Protein AF-A0A401S7A2-F1 (afdb_monomer_lite)

Radius of gyration: 19.21 Å; chains: 1; bounding box: 39×56×44 Å

Organism: Chiloscyllium punctatum (NCBI:txid137246)

Structure (mmCIF, N/CA/C/O backbone):
data_AF-A0A401S7A2-F1
#
_entry.id   AF-A0A401S7A2-F1
#
loop_
_atom_site.group_PDB
_atom_site.id
_atom_site.type_symbol
_atom_site.label_atom_id
_atom_site.label_alt_id
_atom_site.label_comp_id
_atom_site.label_asym_id
_atom_site.label_entity_id
_atom_site.label_seq_id
_atom_site.pdbx_PDB_ins_code
_atom_site.Cartn_x
_atom_site.Cartn_y
_atom_site.Cartn_z
_atom_site.occupancy
_atom_site.B_iso_or_equiv
_atom_site.auth_seq_id
_atom_site.auth_comp_id
_atom_site.auth_asym_id
_atom_site.auth_atom_id
_atom_site.pdbx_PDB_model_num
ATOM 1 N N . MET A 1 1 ? 2.241 35.880 12.918 1.00 36.09 1 MET A N 1
ATOM 2 C CA . MET A 1 1 ? 2.606 34.629 13.616 1.00 36.09 1 MET A CA 1
ATOM 3 C C . MET A 1 1 ? 2.292 33.503 12.650 1.00 36.09 1 MET A C 1
ATOM 5 O O . MET A 1 1 ? 1.125 33.318 12.335 1.00 36.09 1 MET A O 1
ATOM 9 N N . VAL A 1 2 ? 3.306 32.866 12.068 1.00 41.34 2 VAL A N 1
ATOM 10 C CA . VAL A 1 2 ? 3.091 31.721 11.173 1.00 41.34 2 VAL A CA 1
ATOM 11 C C . VAL A 1 2 ? 2.633 30.572 12.071 1.00 41.34 2 VAL A C 1
ATOM 13 O O . VAL A 1 2 ? 3.343 30.228 13.012 1.00 41.34 2 VAL A O 1
ATOM 16 N N . SER A 1 3 ? 1.414 30.071 11.866 1.00 44.97 3 SER A N 1
ATOM 17 C CA . SER A 1 3 ? 0.908 28.889 12.575 1.00 44.97 3 SER A CA 1
ATOM 18 C C . SER A 1 3 ? 1.910 27.741 12.392 1.00 44.97 3 SER A C 1
ATOM 20 O O . SER A 1 3 ? 2.379 27.567 11.263 1.00 44.97 3 SER A O 1
ATOM 22 N N . PRO A 1 4 ? 2.287 26.984 13.438 1.00 54.50 4 PRO A N 1
ATOM 23 C CA . PRO A 1 4 ? 3.157 25.833 13.258 1.00 54.50 4 PRO A CA 1
ATOM 24 C C . PRO A 1 4 ? 2.432 24.852 12.335 1.00 54.50 4 PRO A C 1
ATOM 26 O O . PRO A 1 4 ? 1.365 24.340 12.670 1.00 54.50 4 PRO A O 1
ATOM 29 N N . THR A 1 5 ? 2.980 24.649 11.140 1.00 63.97 5 THR A N 1
ATOM 30 C CA . THR A 1 5 ? 2.473 23.674 10.177 1.00 63.97 5 THR A CA 1
ATOM 31 C C . THR A 1 5 ? 2.349 22.322 10.877 1.00 63.97 5 THR A C 1
ATOM 33 O O . THR A 1 5 ? 3.336 21.795 11.389 1.00 63.97 5 THR A O 1
ATOM 36 N N . LEU A 1 6 ? 1.129 21.784 10.939 1.00 71.69 6 LEU A N 1
ATOM 37 C CA . LEU A 1 6 ? 0.853 20.461 11.489 1.00 71.69 6 LEU A CA 1
ATOM 38 C C . LEU A 1 6 ? 1.625 19.418 10.668 1.00 71.69 6 LEU A C 1
ATOM 40 O O . LEU A 1 6 ? 1.338 19.227 9.489 1.00 71.69 6 LEU A O 1
ATOM 44 N N . ILE A 1 7 ? 2.600 18.757 11.289 1.00 80.88 7 ILE A N 1
ATOM 45 C CA . ILE A 1 7 ? 3.291 17.604 10.706 1.00 80.88 7 ILE A CA 1
ATOM 46 C C . ILE A 1 7 ? 2.446 16.367 11.011 1.00 80.88 7 ILE A C 1
ATOM 48 O O . ILE A 1 7 ? 2.115 16.112 12.171 1.00 80.88 7 ILE A O 1
ATOM 52 N N . LEU A 1 8 ? 2.080 15.607 9.980 1.00 87.75 8 LEU A N 1
ATOM 53 C CA . LEU A 1 8 ? 1.341 14.359 10.150 1.00 87.75 8 LEU A CA 1
ATOM 54 C C . LEU A 1 8 ? 2.286 13.209 10.497 1.00 87.75 8 LEU A C 1
ATOM 56 O O . LEU A 1 8 ? 3.416 13.150 10.010 1.00 87.75 8 LEU A O 1
ATOM 60 N N . PHE A 1 9 ? 1.783 12.271 11.301 1.00 91.31 9 PHE A N 1
ATOM 61 C CA . PHE A 1 9 ? 2.483 11.053 11.701 1.00 91.31 9 PHE A CA 1
ATOM 62 C C . PHE A 1 9 ? 1.714 9.831 11.207 1.00 91.31 9 PHE A C 1
ATOM 64 O O . PHE A 1 9 ? 0.507 9.723 11.421 1.00 91.31 9 PHE A O 1
ATOM 71 N N . THR A 1 10 ? 2.415 8.910 10.545 1.00 92.62 10 THR A N 1
ATOM 72 C CA . THR A 1 10 ? 1.852 7.649 10.040 1.00 92.62 10 THR A CA 1
ATOM 73 C C . THR A 1 10 ? 2.887 6.527 10.141 1.00 92.62 10 THR A C 1
ATOM 75 O O . THR A 1 10 ? 3.961 6.729 10.705 1.00 92.62 10 THR A O 1
ATOM 78 N N . GLY 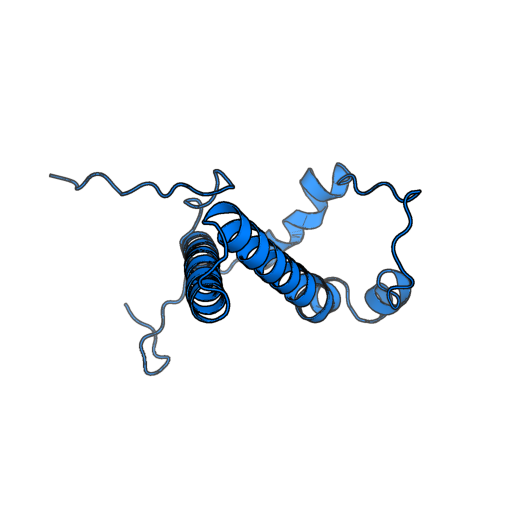A 1 11 ? 2.577 5.346 9.596 1.00 92.56 11 GLY A N 1
ATOM 79 C CA . GLY A 1 11 ? 3.520 4.225 9.538 1.00 92.56 11 GLY A CA 1
ATOM 80 C C . GLY A 1 11 ? 4.759 4.474 8.665 1.00 92.56 11 GLY A C 1
ATOM 81 O O . GLY A 1 11 ? 5.752 3.779 8.846 1.00 92.56 11 GLY A O 1
ATOM 82 N N . ASP A 1 12 ? 4.731 5.461 7.762 1.00 95.88 12 ASP A N 1
ATOM 83 C CA . ASP A 1 12 ? 5.885 5.878 6.959 1.00 95.88 12 ASP A CA 1
ATOM 84 C C . ASP A 1 12 ? 6.203 7.362 7.194 1.00 95.88 12 ASP A C 1
ATOM 86 O O . ASP A 1 12 ? 5.314 8.214 7.303 1.00 95.88 12 ASP A O 1
ATOM 90 N N . VAL A 1 13 ? 7.495 7.681 7.257 1.00 94.75 13 VAL A N 1
ATOM 91 C CA . VAL A 1 13 ? 7.990 9.028 7.581 1.00 94.75 13 VAL A CA 1
ATOM 92 C C . VAL A 1 13 ? 7.767 10.046 6.460 1.00 94.75 13 VAL A C 1
ATOM 94 O O . VAL A 1 13 ? 7.806 11.250 6.709 1.00 94.75 13 VAL A O 1
ATOM 97 N N . ARG A 1 14 ? 7.513 9.591 5.229 1.00 95.06 14 ARG A N 1
ATOM 98 C CA . ARG A 1 14 ? 7.374 10.442 4.039 1.00 95.06 14 ARG A CA 1
ATOM 99 C C . ARG A 1 14 ? 5.957 10.950 3.820 1.00 95.06 14 ARG A C 1
ATOM 101 O O . ARG A 1 14 ? 5.710 11.597 2.813 1.00 95.06 14 ARG A O 1
ATOM 108 N N . VAL A 1 15 ? 5.022 10.712 4.745 1.00 95.12 15 VAL A N 1
ATOM 109 C CA . VAL A 1 15 ? 3.622 11.150 4.591 1.00 95.12 15 VAL A CA 1
ATOM 110 C C . VAL A 1 15 ? 3.493 12.622 4.188 1.00 95.12 15 VAL A C 1
ATOM 112 O O . VAL A 1 15 ? 2.625 12.944 3.392 1.00 95.12 15 VAL A O 1
ATOM 115 N N . ASN A 1 16 ? 4.386 13.496 4.663 1.00 93.88 16 ASN A N 1
ATOM 116 C CA . ASN A 1 16 ? 4.360 14.934 4.379 1.00 93.88 16 ASN A CA 1
ATOM 117 C C . ASN A 1 16 ? 5.135 15.349 3.105 1.00 93.88 16 ASN A C 1
ATOM 119 O O . ASN A 1 16 ? 5.344 16.541 2.902 1.00 93.88 16 ASN A O 1
ATOM 123 N N . GLU A 1 17 ? 5.594 14.411 2.268 1.00 93.50 17 GLU A N 1
ATOM 124 C CA . GLU A 1 17 ? 6.411 14.705 1.075 1.00 93.50 17 GLU A CA 1
ATOM 125 C C . GLU A 1 17 ? 5.625 15.469 0.000 1.00 93.50 17 GLU A C 1
ATOM 127 O O . GLU A 1 17 ? 6.143 16.411 -0.596 1.00 93.50 17 GLU A O 1
ATOM 132 N N . GLN A 1 18 ? 4.361 15.098 -0.231 1.00 92.62 18 GLN A N 1
ATOM 133 C CA . GLN A 1 18 ? 3.476 15.786 -1.173 1.00 92.62 18 GLN A CA 1
ATOM 134 C C . GLN A 1 18 ? 1.992 15.560 -0.827 1.00 92.62 18 GLN A C 1
ATOM 136 O O . GLN A 1 18 ? 1.623 14.559 -0.214 1.00 92.62 18 GLN A O 1
ATOM 141 N N . LEU A 1 19 ? 1.122 16.502 -1.210 1.00 92.81 19 LEU A N 1
ATOM 142 C CA . LEU A 1 19 ? -0.275 16.559 -0.749 1.00 92.81 19 LEU A CA 1
ATOM 143 C C . LEU A 1 19 ? -1.158 15.374 -1.184 1.00 92.81 19 LEU A C 1
ATOM 145 O O . LEU A 1 19 ? -2.001 14.940 -0.404 1.00 92.81 19 LEU A O 1
ATOM 149 N N . ALA A 1 20 ? -0.984 14.831 -2.388 1.00 92.38 20 ALA A N 1
ATOM 150 C CA . ALA A 1 20 ? -1.698 13.635 -2.838 1.00 92.38 20 ALA A CA 1
ATOM 151 C C . ALA A 1 20 ? -1.279 12.378 -2.049 1.00 92.38 20 ALA A C 1
ATOM 153 O O . ALA A 1 20 ? -2.118 11.516 -1.771 1.00 92.38 20 ALA A O 1
ATOM 154 N N . LEU A 1 21 ? -0.015 12.289 -1.614 1.00 94.50 21 LEU A N 1
ATOM 155 C CA . LEU A 1 21 ? 0.446 11.225 -0.717 1.00 94.50 21 LEU A CA 1
ATOM 156 C C . LEU A 1 21 ? -0.244 11.374 0.639 1.00 94.50 21 LEU A C 1
ATOM 158 O O . LEU A 1 21 ? -0.897 10.438 1.097 1.00 94.50 21 LEU A O 1
ATOM 162 N N . THR A 1 22 ? -0.197 12.573 1.224 1.00 95.38 22 THR A N 1
ATOM 163 C CA . THR A 1 22 ? -0.917 12.909 2.460 1.00 95.38 22 THR A CA 1
ATOM 164 C C . THR A 1 22 ? -2.404 12.549 2.385 1.00 95.38 22 THR A C 1
ATOM 166 O O . THR A 1 22 ? -2.953 11.949 3.316 1.00 95.38 22 THR A O 1
ATOM 169 N N . ALA A 1 23 ? -3.069 12.895 1.280 1.00 95.31 23 ALA A N 1
ATOM 170 C CA . ALA A 1 23 ? -4.475 12.582 1.059 1.00 95.31 23 ALA A CA 1
ATOM 171 C C . ALA A 1 23 ? -4.715 11.065 1.042 1.00 95.31 23 ALA A C 1
ATOM 173 O O . ALA A 1 23 ? -5.618 10.587 1.725 1.00 95.31 23 ALA A O 1
ATOM 174 N N . THR A 1 24 ? -3.857 10.302 0.360 1.00 96.06 24 THR A N 1
ATOM 175 C CA . THR A 1 24 ? -3.939 8.833 0.297 1.00 96.06 24 THR A CA 1
ATOM 176 C C . THR A 1 24 ? -3.782 8.192 1.681 1.00 96.06 24 THR A C 1
ATOM 178 O O . THR A 1 24 ? -4.602 7.361 2.074 1.00 96.06 24 THR A O 1
ATOM 181 N N . TYR A 1 25 ? -2.795 8.627 2.474 1.00 97.06 25 TYR A N 1
ATOM 182 C CA . TYR A 1 25 ? -2.643 8.181 3.867 1.00 97.06 25 TYR A CA 1
ATOM 183 C C . TYR A 1 25 ? -3.882 8.498 4.709 1.00 97.06 25 TYR A C 1
ATOM 185 O O . TYR A 1 25 ? -4.341 7.668 5.494 1.00 97.06 25 TYR A O 1
ATOM 193 N N . THR A 1 26 ? -4.448 9.692 4.527 1.00 96.56 26 THR A N 1
ATOM 194 C CA . THR A 1 26 ? -5.642 10.130 5.256 1.00 96.56 26 THR A CA 1
ATOM 195 C C . THR A 1 26 ? -6.869 9.295 4.881 1.00 96.56 26 THR A C 1
ATOM 197 O O . THR A 1 26 ? -7.658 8.958 5.764 1.00 96.56 26 THR A O 1
ATOM 200 N N . ILE A 1 27 ? -7.026 8.923 3.605 1.00 97.81 27 ILE A N 1
ATOM 201 C CA . ILE A 1 27 ? -8.096 8.030 3.137 1.00 97.81 27 ILE A CA 1
ATOM 202 C C . ILE A 1 27 ? -7.993 6.676 3.841 1.00 97.81 27 ILE A C 1
ATOM 204 O O . ILE A 1 27 ? -8.954 6.256 4.482 1.00 97.81 27 ILE A O 1
ATOM 208 N N . PHE A 1 28 ? -6.825 6.028 3.813 1.00 98.00 28 PHE A N 1
ATOM 209 C CA . PHE A 1 28 ? -6.658 4.715 4.442 1.00 98.00 28 PHE A CA 1
ATOM 210 C C . PHE A 1 28 ? -6.803 4.751 5.968 1.00 98.00 28 PHE A C 1
ATOM 212 O O . PHE A 1 28 ? -7.380 3.834 6.550 1.00 98.00 28 PHE A O 1
ATOM 219 N N . LEU A 1 29 ? -6.364 5.828 6.626 1.00 98.06 29 LEU A N 1
ATOM 220 C CA . LEU A 1 29 ? -6.609 6.034 8.056 1.00 98.06 29 LEU A CA 1
ATOM 221 C C . LEU A 1 29 ? -8.111 6.124 8.369 1.00 98.06 29 LEU A C 1
ATOM 223 O O . LEU A 1 29 ? -8.599 5.504 9.317 1.00 98.06 29 LEU A O 1
ATOM 227 N N . ARG A 1 30 ? -8.857 6.912 7.586 1.00 98.50 30 ARG A N 1
ATOM 228 C CA . ARG A 1 30 ? -10.308 7.059 7.763 1.00 98.50 30 ARG A CA 1
ATOM 229 C C . ARG A 1 30 ? -11.035 5.750 7.491 1.00 98.50 30 ARG A C 1
ATOM 231 O O . ARG A 1 30 ? -11.958 5.430 8.238 1.00 98.50 30 ARG A O 1
ATOM 238 N N . GLU A 1 31 ? -10.592 4.994 6.493 1.00 98.69 31 GLU A N 1
ATOM 239 C CA . GLU A 1 31 ? -11.170 3.697 6.157 1.00 98.69 31 GLU A CA 1
ATOM 240 C C . GLU A 1 31 ? -10.912 2.655 7.246 1.00 98.69 31 GLU A C 1
ATOM 242 O O . GLU A 1 31 ? -11.842 1.977 7.668 1.00 98.69 31 GLU A O 1
ATOM 247 N N . HIS A 1 32 ? -9.707 2.607 7.824 1.00 98.75 32 HIS A N 1
ATOM 248 C CA . HIS A 1 32 ? -9.447 1.776 9.003 1.00 98.75 32 HIS A CA 1
ATOM 249 C C . HIS A 1 32 ? -10.452 2.063 10.131 1.00 98.75 32 HIS A C 1
ATOM 251 O O . HIS A 1 32 ? -11.068 1.152 10.684 1.00 98.75 32 HIS A O 1
ATOM 257 N N . ASN A 1 33 ? -10.665 3.345 10.443 1.00 98.75 33 ASN A N 1
ATOM 258 C CA . ASN A 1 33 ? -11.596 3.764 11.489 1.00 98.75 33 ASN A CA 1
ATOM 259 C C . ASN A 1 33 ? -13.066 3.539 11.107 1.00 98.75 33 ASN A C 1
ATOM 261 O O . ASN A 1 33 ? -13.913 3.403 11.990 1.00 98.75 33 ASN A O 1
ATOM 265 N N . HIS A 1 34 ? -13.405 3.551 9.817 1.00 98.81 34 HIS A N 1
ATOM 266 C CA . HIS A 1 34 ? -14.716 3.128 9.334 1.00 98.81 34 HIS A CA 1
ATOM 267 C C . HIS A 1 34 ? -14.907 1.640 9.623 1.00 98.81 34 HIS A C 1
ATOM 269 O O . HIS A 1 34 ? -15.817 1.285 10.372 1.00 98.81 34 HIS A O 1
ATOM 275 N N . LEU A 1 35 ? -14.017 0.793 9.103 1.00 98.81 35 LEU A N 1
ATOM 276 C CA . LEU A 1 35 ? -14.061 -0.658 9.269 1.00 98.81 35 LEU A CA 1
ATOM 277 C C . LEU A 1 35 ? -14.122 -1.048 10.747 1.00 98.81 35 LEU A C 1
ATOM 279 O O . LEU A 1 35 ? -14.989 -1.821 11.139 1.00 98.81 35 LEU A O 1
ATOM 283 N N . ALA A 1 36 ? -13.278 -0.455 11.593 1.00 98.81 36 ALA A N 1
ATOM 284 C CA . ALA A 1 36 ? -13.276 -0.714 13.030 1.00 98.81 36 ALA A CA 1
ATOM 285 C C . ALA A 1 36 ? -14.624 -0.375 13.695 1.00 98.81 36 ALA A C 1
ATOM 287 O O . ALA A 1 36 ? -15.114 -1.139 14.529 1.00 98.81 36 ALA A O 1
ATOM 288 N N . ARG A 1 37 ? -15.260 0.745 13.319 1.00 98.75 37 ARG A N 1
ATOM 289 C CA . ARG A 1 37 ? -16.579 1.128 13.851 1.00 98.75 37 ARG A CA 1
ATOM 290 C C . ARG A 1 37 ? -17.665 0.147 13.425 1.00 98.75 37 ARG A C 1
ATOM 292 O O . ARG A 1 37 ? -18.457 -0.260 14.272 1.00 98.75 37 ARG A O 1
ATOM 299 N N . GLU A 1 38 ? -17.696 -0.249 12.157 1.00 98.81 38 GLU A N 1
ATOM 300 C CA . GLU A 1 38 ? -18.695 -1.202 11.663 1.00 98.81 38 GLU A CA 1
ATOM 301 C C . GLU A 1 38 ? -18.482 -2.603 12.251 1.00 98.81 38 GLU A C 1
ATOM 303 O O . GLU A 1 38 ? -19.423 -3.211 12.759 1.00 98.81 38 GLU A O 1
ATOM 308 N N . LEU A 1 39 ? -17.235 -3.075 12.321 1.00 98.75 39 LEU A N 1
ATOM 309 C CA . LEU A 1 39 ? -16.891 -4.346 12.960 1.00 98.75 39 LEU A CA 1
ATOM 310 C C . LEU A 1 39 ? -17.275 -4.373 14.440 1.00 98.75 39 LEU A C 1
ATOM 312 O O . LEU A 1 39 ? -17.797 -5.383 14.909 1.00 98.75 39 LEU A O 1
ATOM 316 N N . LYS A 1 40 ? -17.071 -3.273 15.175 1.00 98.50 40 LYS A N 1
ATOM 317 C CA . LYS A 1 40 ? -17.449 -3.175 16.590 1.00 98.50 40 LYS A CA 1
ATOM 318 C C . LYS A 1 40 ? -18.963 -3.160 16.798 1.00 98.50 40 LYS A C 1
ATOM 320 O O . LYS A 1 40 ? -19.435 -3.718 17.786 1.00 98.50 40 LYS A O 1
ATOM 325 N N . LYS A 1 41 ? -19.729 -2.552 15.884 1.00 98.56 41 LYS A N 1
ATOM 326 C CA . LYS A 1 41 ? -21.201 -2.620 15.904 1.00 98.56 41 LYS A CA 1
ATOM 327 C C . LYS A 1 41 ? -21.692 -4.049 15.675 1.00 98.56 41 LYS A C 1
ATOM 329 O O . LYS A 1 41 ? -22.574 -4.500 16.396 1.00 98.56 41 LYS A O 1
ATOM 334 N N . LEU A 1 42 ? -21.107 -4.753 14.702 1.00 98.62 42 LEU A N 1
ATOM 335 C CA . LEU A 1 42 ? -21.441 -6.148 14.393 1.00 98.62 42 LEU A CA 1
ATOM 336 C C . LEU A 1 42 ? -20.999 -7.111 15.502 1.00 98.62 42 LEU A C 1
ATOM 338 O O . LEU A 1 42 ? -21.694 -8.079 15.797 1.00 98.62 42 LEU A O 1
ATOM 342 N N . ASN A 1 43 ? -19.874 -6.816 16.156 1.00 98.50 43 ASN A N 1
ATOM 343 C CA . ASN A 1 43 ? -19.281 -7.642 17.201 1.00 98.50 43 ASN A CA 1
ATOM 344 C C . ASN A 1 43 ? -19.053 -6.837 18.495 1.00 98.50 43 ASN A C 1
ATOM 346 O O . ASN A 1 43 ? -17.907 -6.550 18.859 1.00 98.50 43 ASN A O 1
ATOM 350 N N . PRO A 1 44 ? -20.114 -6.504 19.262 1.00 98.44 44 PRO A N 1
ATOM 351 C CA . PRO A 1 44 ? -19.972 -5.697 20.477 1.00 98.44 44 PRO A CA 1
ATOM 352 C C . PRO A 1 44 ? -19.049 -6.323 21.531 1.00 98.44 44 PRO A C 1
ATOM 354 O O . PRO A 1 44 ? -18.443 -5.602 22.323 1.00 98.44 44 PRO A O 1
ATOM 357 N N . HIS A 1 45 ? -18.902 -7.649 21.511 1.00 98.50 45 HIS A N 1
ATOM 358 C CA . HIS A 1 45 ? -18.073 -8.425 22.432 1.00 98.50 45 HIS A CA 1
ATOM 359 C C . HIS A 1 45 ? -16.566 -8.376 22.119 1.00 98.50 45 HIS A C 1
ATOM 361 O O . HIS A 1 45 ? -15.765 -8.749 22.972 1.00 98.50 45 HIS A O 1
ATOM 367 N N . TRP A 1 46 ? -16.149 -7.918 20.932 1.00 98.69 46 TRP A N 1
ATOM 368 C CA . TRP A 1 46 ? -14.727 -7.836 20.588 1.00 98.69 46 TRP A CA 1
ATOM 369 C C . TRP A 1 46 ? -13.979 -6.822 21.449 1.00 98.69 46 TRP A C 1
ATOM 371 O O . TRP A 1 46 ? -14.487 -5.740 21.754 1.00 98.69 46 TRP A O 1
ATOM 381 N N . SER A 1 47 ? -12.735 -7.140 21.800 1.00 98.62 47 SER A N 1
ATOM 382 C CA . SER A 1 47 ? -11.833 -6.169 22.420 1.00 98.62 47 SER A CA 1
ATOM 383 C C . SER A 1 47 ? -11.425 -5.079 21.415 1.00 98.62 47 SER A C 1
ATOM 385 O O . SER A 1 47 ? -11.639 -5.209 20.203 1.00 98.62 47 SER A O 1
ATOM 387 N N . GLY A 1 48 ? -10.817 -3.997 21.913 1.00 98.44 48 GLY A N 1
ATOM 388 C CA . GLY A 1 48 ? -10.216 -2.979 21.046 1.00 98.44 48 GLY A CA 1
ATOM 389 C C . GLY A 1 48 ? -9.128 -3.562 20.138 1.00 98.44 48 GLY A C 1
ATOM 390 O O . GLY A 1 48 ? -9.108 -3.254 18.952 1.00 98.44 48 GLY A O 1
ATOM 391 N N . GLU A 1 49 ? -8.304 -4.471 20.667 1.00 98.69 49 GLU A N 1
ATOM 392 C CA . GLU A 1 49 ? -7.232 -5.137 19.915 1.00 98.69 49 GLU A CA 1
ATOM 393 C C . GLU A 1 49 ? -7.782 -5.996 18.774 1.00 98.69 49 GLU A C 1
ATOM 395 O O . GLU A 1 49 ? -7.367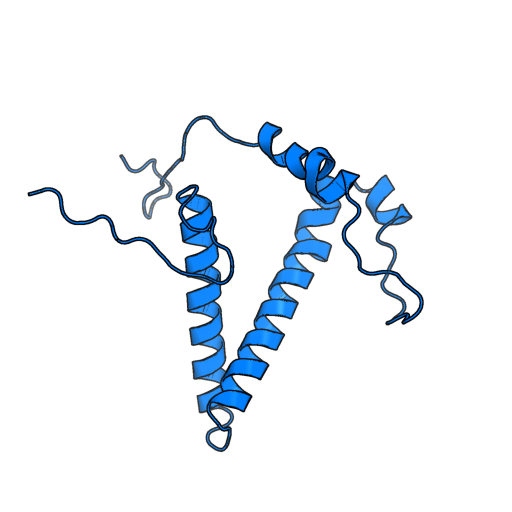 -5.847 17.628 1.00 98.69 49 GLU A O 1
ATOM 400 N N . THR A 1 50 ? -8.775 -6.846 19.055 1.00 98.81 50 THR A N 1
ATOM 401 C CA . THR A 1 50 ? -9.414 -7.673 18.020 1.00 98.81 50 THR A CA 1
ATOM 402 C C . THR A 1 50 ? -10.029 -6.798 16.929 1.00 98.81 50 THR A C 1
ATOM 404 O O . THR A 1 50 ? -9.820 -7.044 15.746 1.00 98.81 50 THR A O 1
ATOM 407 N N . THR A 1 51 ? -10.731 -5.729 17.319 1.00 98.81 51 THR A N 1
ATOM 408 C CA . THR A 1 51 ? -11.340 -4.789 16.365 1.00 98.81 51 THR A CA 1
ATOM 409 C C . THR A 1 51 ? -10.281 -4.120 15.481 1.00 98.81 51 THR A C 1
ATOM 411 O O . THR A 1 51 ? -10.463 -4.028 14.268 1.00 98.81 51 THR A O 1
ATOM 414 N N . TYR A 1 52 ? -9.168 -3.679 16.075 1.00 98.81 52 TYR A N 1
ATOM 415 C CA . TYR A 1 52 ? -8.057 -3.059 15.357 1.00 98.81 52 TYR A CA 1
ATOM 416 C C . TYR A 1 52 ? -7.415 -4.029 14.356 1.00 98.81 52 TYR A C 1
ATOM 418 O O . TYR A 1 52 ? -7.264 -3.684 13.183 1.00 98.81 52 TYR A O 1
ATOM 426 N N . GLN A 1 53 ? -7.064 -5.246 14.783 1.00 98.88 53 GLN A N 1
ATOM 427 C CA . GLN A 1 53 ? -6.382 -6.204 13.907 1.00 98.88 53 GLN A CA 1
ATOM 428 C C . GLN A 1 53 ? -7.277 -6.673 12.757 1.00 98.88 53 GLN A C 1
ATOM 430 O O . GLN A 1 53 ? -6.793 -6.779 11.633 1.00 98.88 53 GLN A O 1
ATOM 435 N N . GLU A 1 54 ? -8.577 -6.882 12.986 1.00 98.81 54 GLU A N 1
ATOM 436 C CA . GLU A 1 54 ? -9.507 -7.255 11.911 1.00 98.81 54 GLU A CA 1
ATOM 437 C C . GLU A 1 54 ? -9.699 -6.113 10.902 1.00 98.81 54 GLU A C 1
ATOM 439 O O . GLU A 1 54 ? -9.606 -6.332 9.692 1.00 98.81 54 GLU A O 1
ATOM 444 N N . ALA A 1 55 ? -9.850 -4.866 11.365 1.00 98.88 55 ALA A N 1
ATOM 445 C CA . ALA A 1 55 ? -9.894 -3.706 10.472 1.00 98.88 55 ALA A CA 1
ATOM 446 C C . ALA A 1 55 ? -8.584 -3.541 9.677 1.00 98.88 55 ALA A C 1
ATOM 448 O O . ALA A 1 55 ? -8.605 -3.268 8.477 1.00 98.88 55 ALA A O 1
ATOM 449 N N . ARG A 1 56 ? -7.429 -3.744 10.325 1.00 98.75 56 ARG A N 1
ATOM 450 C CA . ARG A 1 56 ? -6.106 -3.713 9.685 1.00 98.75 56 ARG A CA 1
ATOM 451 C C . ARG A 1 56 ? -5.950 -4.821 8.641 1.00 98.75 56 ARG A C 1
ATOM 453 O O . ARG A 1 56 ? -5.407 -4.558 7.572 1.00 98.75 56 ARG A O 1
ATOM 460 N N . LYS A 1 57 ? -6.429 -6.033 8.928 1.00 98.81 57 LYS A N 1
ATOM 461 C CA . LYS A 1 57 ? -6.392 -7.185 8.018 1.00 98.81 57 LYS A CA 1
ATOM 462 C C . LYS A 1 57 ? -7.200 -6.922 6.749 1.00 98.81 57 LYS A C 1
ATOM 464 O O . LYS A 1 57 ? -6.687 -7.135 5.654 1.00 98.81 57 LYS A O 1
ATOM 469 N N . ILE A 1 58 ? -8.423 -6.407 6.889 1.00 98.81 58 ILE A N 1
ATOM 470 C CA . ILE A 1 58 ? -9.278 -6.050 5.746 1.00 98.81 58 ILE A CA 1
ATOM 471 C C . ILE A 1 58 ? -8.633 -4.935 4.917 1.00 98.81 58 ILE A C 1
ATOM 473 O O . ILE A 1 58 ? -8.547 -5.050 3.697 1.00 98.81 58 ILE A O 1
ATOM 477 N N . LEU A 1 59 ? -8.117 -3.888 5.565 1.00 98.56 59 LEU A N 1
ATOM 478 C CA . LEU A 1 59 ? -7.459 -2.789 4.859 1.00 98.56 59 LEU A CA 1
ATOM 479 C C . LEU A 1 59 ? -6.201 -3.251 4.104 1.00 98.56 59 LEU A C 1
ATOM 481 O O . LEU A 1 59 ? -5.975 -2.830 2.971 1.00 98.56 59 LEU A O 1
ATOM 485 N N . GLY A 1 60 ? -5.414 -4.156 4.695 1.00 98.69 60 GLY A N 1
ATOM 486 C CA . GLY A 1 60 ? -4.287 -4.798 4.017 1.00 98.69 60 GLY A CA 1
ATOM 487 C C . GLY A 1 60 ? -4.728 -5.597 2.786 1.00 98.69 60 GLY A C 1
ATOM 488 O O . GLY A 1 60 ? -4.092 -5.506 1.738 1.00 98.69 60 GLY A O 1
ATOM 489 N N . ALA A 1 61 ? -5.857 -6.308 2.870 1.00 98.75 61 ALA A N 1
ATOM 490 C CA . ALA A 1 61 ? -6.439 -7.000 1.722 1.00 98.75 61 ALA A CA 1
ATOM 491 C C . ALA A 1 61 ? -6.908 -6.021 0.630 1.00 98.75 61 ALA A C 1
ATOM 493 O O . ALA A 1 61 ? -6.670 -6.274 -0.546 1.00 98.75 61 ALA A O 1
ATOM 494 N N . PHE A 1 62 ? -7.506 -4.876 0.984 1.00 98.56 62 PHE A N 1
ATOM 495 C CA . PHE A 1 62 ? -7.852 -3.837 0.004 1.00 98.56 62 PHE A CA 1
ATOM 496 C C . PHE A 1 62 ? -6.621 -3.329 -0.741 1.00 98.56 62 PHE A C 1
ATOM 498 O O . PHE A 1 62 ? -6.649 -3.241 -1.966 1.00 98.56 62 PHE A O 1
ATOM 505 N N . GLN A 1 63 ? -5.532 -3.049 -0.021 1.00 98.38 63 GLN A N 1
ATOM 506 C CA . GLN A 1 63 ? -4.276 -2.629 -0.640 1.00 98.38 63 GLN A CA 1
ATOM 507 C C . GLN A 1 63 ? -3.747 -3.698 -1.602 1.00 98.38 63 GLN A C 1
ATOM 509 O O . GLN A 1 63 ? -3.436 -3.374 -2.743 1.00 98.38 63 GLN A O 1
ATOM 514 N N . GLN A 1 64 ? -3.727 -4.972 -1.198 1.00 98.31 64 GLN A N 1
ATOM 515 C CA . GLN A 1 64 ? -3.310 -6.073 -2.074 1.00 98.31 64 GLN A CA 1
ATOM 516 C C . GLN A 1 64 ? -4.197 -6.203 -3.319 1.00 98.31 64 GLN A C 1
ATOM 518 O O . GLN A 1 64 ? -3.669 -6.327 -4.422 1.00 98.31 64 GLN A O 1
ATOM 523 N N . ILE A 1 65 ? -5.524 -6.134 -3.171 1.00 98.19 65 ILE A N 1
ATOM 524 C CA . ILE A 1 65 ? -6.458 -6.226 -4.302 1.00 98.19 65 ILE A CA 1
ATOM 525 C C . ILE A 1 65 ? -6.222 -5.074 -5.276 1.00 98.19 65 ILE A C 1
ATOM 527 O O . ILE A 1 65 ? -6.008 -5.330 -6.455 1.00 98.19 65 ILE A O 1
ATOM 531 N N . ILE A 1 66 ? -6.200 -3.827 -4.800 1.00 98.44 66 ILE A N 1
ATOM 532 C CA . ILE A 1 66 ? -5.954 -2.657 -5.656 1.00 98.44 66 ILE A CA 1
ATOM 533 C C . ILE A 1 66 ? -4.598 -2.800 -6.363 1.00 98.44 66 ILE A C 1
ATOM 535 O O . ILE A 1 66 ? -4.494 -2.568 -7.566 1.00 98.44 66 ILE A O 1
ATOM 539 N N . THR A 1 67 ? -3.557 -3.236 -5.647 1.00 97.81 67 THR A N 1
ATOM 540 C CA . THR A 1 67 ? -2.221 -3.411 -6.223 1.00 97.81 67 THR A CA 1
ATOM 541 C C . THR A 1 67 ? -2.185 -4.482 -7.309 1.00 97.81 67 THR A C 1
ATOM 543 O O . THR A 1 67 ? -1.706 -4.195 -8.400 1.00 97.81 67 THR A O 1
ATOM 546 N N . TYR A 1 68 ? -2.664 -5.698 -7.049 1.00 97.19 68 TYR A N 1
ATOM 547 C CA . TYR A 1 68 ? -2.496 -6.820 -7.981 1.00 97.19 68 TYR A CA 1
ATOM 548 C C . TYR A 1 68 ? -3.574 -6.889 -9.064 1.00 97.19 68 TYR A C 1
ATOM 550 O O . TYR A 1 68 ? -3.285 -7.343 -10.167 1.00 97.19 68 TYR A O 1
ATOM 558 N N . ARG A 1 69 ? -4.799 -6.441 -8.770 1.00 96.25 69 ARG A N 1
ATOM 559 C CA . ARG A 1 69 ? -5.910 -6.451 -9.728 1.00 96.25 69 ARG A CA 1
ATOM 560 C C . ARG A 1 69 ? -5.901 -5.215 -10.622 1.00 96.25 69 ARG A C 1
ATOM 562 O O . ARG A 1 69 ? -6.066 -5.357 -11.827 1.00 96.25 69 ARG A O 1
ATOM 569 N N . ASP A 1 70 ? -5.724 -4.027 -10.039 1.00 97.38 70 ASP A N 1
ATOM 570 C CA . ASP A 1 70 ? -5.996 -2.766 -10.744 1.00 97.38 70 ASP A CA 1
ATOM 571 C C . ASP A 1 70 ? -4.721 -2.035 -11.175 1.00 97.38 70 ASP A C 1
ATOM 573 O O . ASP A 1 70 ? -4.681 -1.450 -12.251 1.00 97.38 70 ASP A O 1
ATOM 577 N N . PHE A 1 71 ? -3.670 -2.047 -10.350 1.00 97.00 71 PHE A N 1
ATOM 578 C CA . PHE A 1 71 ? -2.473 -1.238 -10.594 1.00 97.00 71 PHE A CA 1
ATOM 579 C C . PHE A 1 71 ? -1.376 -1.983 -11.362 1.00 97.00 71 PHE A C 1
ATOM 581 O O . PHE A 1 71 ? -0.925 -1.517 -12.405 1.00 97.00 71 PHE A O 1
ATOM 588 N N . ALA A 1 72 ? -0.924 -3.132 -10.855 1.00 96.88 72 ALA A N 1
ATOM 589 C CA . ALA A 1 72 ? 0.235 -3.836 -11.395 1.00 96.88 72 ALA A CA 1
ATOM 590 C C . ALA A 1 72 ? 0.066 -4.223 -12.875 1.00 96.88 72 ALA A C 1
ATOM 592 O O . ALA A 1 72 ? 1.011 -3.976 -13.627 1.00 96.88 72 ALA A O 1
ATOM 593 N N . PRO A 1 73 ? -1.101 -4.723 -13.340 1.00 96.69 73 PRO A N 1
ATOM 594 C CA . PRO A 1 73 ? -1.289 -5.036 -14.755 1.00 96.69 73 PRO A CA 1
ATOM 595 C C . PRO A 1 73 ? -1.130 -3.825 -15.681 1.00 96.69 73 PRO A C 1
ATOM 597 O O . PRO A 1 73 ? -0.499 -3.931 -16.728 1.00 96.69 73 PRO A O 1
ATOM 600 N N . LEU A 1 74 ? -1.603 -2.646 -15.257 1.00 96.44 74 LEU A N 1
ATOM 601 C CA . LEU A 1 74 ? -1.451 -1.402 -16.021 1.00 96.44 74 LEU A CA 1
ATOM 602 C C . LEU A 1 74 ? 0.006 -0.921 -16.090 1.00 96.44 74 LEU A C 1
ATOM 604 O O . LEU A 1 74 ? 0.378 -0.227 -17.032 1.00 96.44 74 LEU A O 1
ATOM 608 N N . VAL A 1 75 ? 0.827 -1.272 -15.097 1.00 95.75 75 VAL A N 1
ATOM 609 C CA . VAL A 1 75 ? 2.240 -0.873 -15.026 1.00 95.75 75 VAL A CA 1
ATOM 610 C C . VAL A 1 75 ? 3.134 -1.769 -15.876 1.00 95.75 75 VAL A C 1
ATOM 612 O O . VAL A 1 75 ? 4.012 -1.260 -16.571 1.00 95.75 75 VAL A O 1
ATOM 615 N N . ILE A 1 76 ? 2.955 -3.091 -15.794 1.00 95.00 76 ILE A N 1
ATOM 616 C CA . ILE A 1 76 ? 3.852 -4.050 -16.461 1.00 95.00 76 ILE A CA 1
ATOM 617 C C . ILE A 1 76 ? 3.337 -4.504 -17.835 1.00 95.00 76 ILE A C 1
ATOM 619 O O . ILE A 1 76 ? 4.126 -5.010 -18.631 1.00 95.00 76 ILE A O 1
ATOM 623 N N . GLY A 1 77 ? 2.053 -4.282 -18.130 1.00 95.94 77 GLY A N 1
ATOM 624 C CA . GLY A 1 77 ? 1.403 -4.652 -19.386 1.00 95.94 77 GLY A CA 1
ATOM 625 C C . GLY A 1 77 ? 1.022 -6.132 -19.471 1.00 95.94 77 GLY A C 1
ATOM 626 O O . GLY A 1 77 ? 1.594 -6.984 -18.789 1.00 95.94 77 GLY A O 1
ATOM 627 N N . ASP A 1 78 ? 0.072 -6.441 -20.357 1.00 95.00 78 ASP A N 1
ATOM 628 C CA . ASP A 1 78 ? -0.601 -7.746 -20.431 1.00 95.00 78 ASP A CA 1
ATOM 629 C C . ASP A 1 78 ? 0.358 -8.936 -20.585 1.00 95.00 78 ASP A C 1
ATOM 631 O O . ASP A 1 78 ? 0.202 -9.951 -19.906 1.00 95.00 78 ASP A O 1
ATOM 635 N N . GLU A 1 79 ? 1.379 -8.821 -21.445 1.00 95.94 79 GLU A N 1
ATOM 636 C CA . GLU A 1 79 ? 2.354 -9.899 -21.667 1.00 95.94 79 GLU A CA 1
ATOM 637 C C . GLU A 1 79 ? 3.127 -10.231 -20.382 1.00 95.94 79 GLU A C 1
ATOM 639 O O . GLU A 1 79 ? 3.254 -11.397 -20.000 1.00 95.94 79 GLU A O 1
ATOM 644 N N . ALA A 1 80 ? 3.612 -9.205 -19.679 1.00 96.00 80 ALA A N 1
ATOM 645 C CA . ALA A 1 80 ? 4.337 -9.387 -18.429 1.00 96.00 80 ALA A CA 1
ATOM 646 C C . A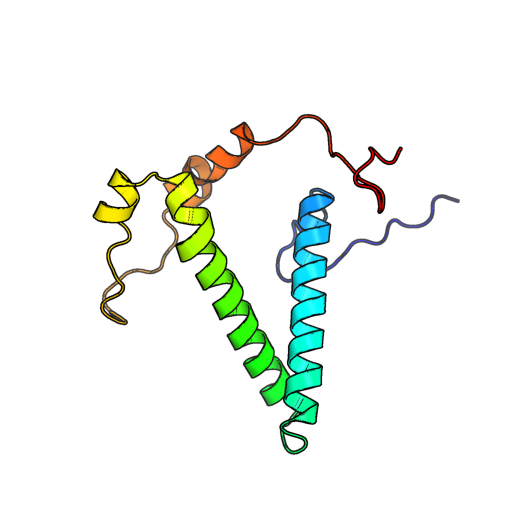LA A 1 80 ? 3.402 -9.837 -17.299 1.00 96.00 80 ALA A C 1
ATOM 648 O O . ALA A 1 80 ? 3.806 -10.655 -16.478 1.00 96.00 80 ALA A O 1
ATOM 649 N N . THR A 1 81 ? 2.153 -9.366 -17.265 1.00 96.06 81 THR A N 1
ATOM 650 C CA . THR A 1 81 ? 1.142 -9.840 -16.312 1.00 96.06 81 THR A CA 1
ATOM 651 C C . THR A 1 81 ? 0.875 -11.326 -16.484 1.00 96.06 81 THR A C 1
ATOM 653 O O . THR A 1 81 ? 0.991 -12.066 -15.514 1.00 96.06 81 THR A O 1
ATOM 656 N N . MET A 1 82 ? 0.611 -11.796 -17.706 1.00 93.38 82 MET A N 1
ATOM 657 C CA . MET A 1 82 ? 0.394 -13.225 -17.961 1.00 93.38 82 MET A CA 1
ATOM 658 C C . MET A 1 82 ? 1.611 -14.078 -17.585 1.00 93.38 82 MET A C 1
ATOM 660 O O . MET A 1 82 ? 1.453 -15.215 -17.147 1.00 93.38 82 MET A O 1
ATOM 664 N N . LYS A 1 83 ? 2.823 -13.534 -17.749 1.00 95.56 83 LYS A N 1
ATOM 665 C CA . LYS A 1 83 ? 4.072 -14.250 -17.476 1.00 95.56 83 LYS A CA 1
ATOM 666 C C . LYS A 1 83 ? 4.473 -14.271 -15.998 1.00 95.56 83 LYS A C 1
ATOM 668 O O . LYS A 1 83 ? 4.982 -15.288 -15.539 1.00 95.56 83 LYS A O 1
ATOM 673 N N . TYR A 1 84 ? 4.321 -13.157 -15.284 1.00 94.25 84 TYR A N 1
ATOM 674 C CA . TYR A 1 84 ? 4.869 -12.974 -13.931 1.00 94.25 84 TYR A CA 1
ATOM 675 C C . TYR A 1 84 ? 3.802 -12.880 -12.833 1.00 94.25 84 TYR A C 1
ATOM 677 O O . TYR A 1 84 ? 4.133 -13.058 -11.666 1.00 94.25 84 TYR A O 1
ATOM 685 N N . LEU A 1 85 ? 2.544 -12.604 -13.184 1.00 93.56 85 LEU A N 1
ATOM 686 C CA . LEU A 1 85 ? 1.399 -12.527 -12.270 1.00 93.56 85 LEU A CA 1
ATOM 687 C C . LEU A 1 85 ? 0.325 -13.544 -12.687 1.00 93.56 85 LEU A C 1
ATOM 689 O O . LEU A 1 85 ? -0.845 -13.201 -12.869 1.00 93.56 85 LEU A O 1
ATOM 693 N N . SER A 1 86 ? 0.735 -14.802 -12.870 1.00 88.00 86 SER A N 1
ATOM 694 C CA . SER A 1 86 ? -0.185 -15.912 -13.128 1.00 88.00 86 SER A CA 1
ATOM 695 C C . SER A 1 86 ? -1.212 -16.061 -11.991 1.00 88.00 86 SER A C 1
ATOM 697 O O . SER A 1 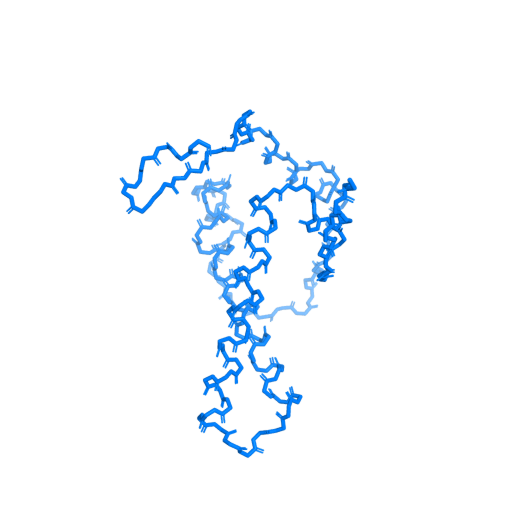86 ? -0.976 -15.567 -10.883 1.00 88.00 86 SER A O 1
ATOM 699 N N . PRO A 1 87 ? -2.354 -16.741 -12.229 1.00 92.38 87 PRO A N 1
ATOM 700 C CA . PRO A 1 87 ? -3.336 -16.996 -11.182 1.00 92.38 87 PRO A CA 1
ATOM 701 C C . PRO A 1 87 ? -2.681 -17.553 -9.916 1.00 92.38 87 PRO A C 1
ATOM 703 O O . PRO A 1 87 ? -1.831 -18.436 -9.988 1.00 92.38 87 PRO A O 1
ATOM 706 N N . TYR A 1 88 ? -3.062 -17.008 -8.762 1.00 95.25 88 TYR A N 1
ATOM 707 C CA . TYR A 1 88 ? -2.476 -17.389 -7.483 1.00 95.25 88 TYR A CA 1
ATOM 708 C C . TYR A 1 88 ? -2.806 -18.848 -7.141 1.00 95.25 88 TYR A C 1
ATOM 710 O O . TYR A 1 88 ? -3.978 -19.204 -7.021 1.00 95.25 88 TYR A O 1
ATOM 718 N N . GLU A 1 89 ? -1.776 -19.674 -6.960 1.00 95.50 89 GLU A N 1
ATOM 719 C CA . GLU A 1 89 ? -1.926 -21.116 -6.705 1.00 95.50 89 GLU A CA 1
ATOM 720 C C . GLU A 1 89 ? -1.922 -21.475 -5.211 1.00 95.50 89 GLU A C 1
ATOM 722 O O . GLU A 1 89 ? -2.231 -22.606 -4.838 1.00 95.50 89 GLU A O 1
ATOM 727 N N . GLY A 1 90 ? -1.617 -20.511 -4.341 1.00 96.50 90 GLY A N 1
ATOM 728 C CA . GLY A 1 90 ? -1.534 -20.715 -2.900 1.00 96.50 90 GLY A CA 1
ATOM 729 C C . GLY A 1 90 ? -0.254 -20.152 -2.298 1.00 96.50 90 GLY A C 1
ATOM 730 O O . GLY A 1 90 ? 0.601 -19.592 -2.983 1.00 96.50 90 GLY A O 1
ATOM 731 N N . TYR A 1 91 ? -0.159 -20.247 -0.975 1.00 97.50 91 TYR A N 1
ATOM 732 C CA . TYR A 1 91 ? 1.026 -19.814 -0.247 1.00 97.50 91 TYR A CA 1
ATOM 733 C C . TYR A 1 91 ? 2.134 -20.854 -0.400 1.00 97.50 91 TYR A C 1
ATOM 735 O O . TYR A 1 91 ? 1.895 -22.040 -0.183 1.00 97.50 91 TYR A O 1
ATOM 743 N N . ASP A 1 92 ? 3.334 -20.384 -0.722 1.00 97.00 92 ASP A N 1
ATOM 744 C CA . ASP A 1 92 ? 4.550 -21.186 -0.786 1.00 97.00 92 ASP A CA 1
ATOM 745 C C . ASP A 1 92 ? 5.590 -20.569 0.154 1.00 97.00 92 ASP A C 1
ATOM 747 O O . ASP A 1 92 ? 6.033 -19.433 -0.035 1.00 97.00 92 ASP A O 1
ATOM 751 N N . GLU A 1 93 ? 5.949 -21.314 1.197 1.00 97.56 93 GLU A N 1
ATOM 752 C CA . GLU A 1 93 ? 6.907 -20.879 2.216 1.00 97.56 93 GLU A CA 1
ATOM 753 C C . GLU A 1 93 ? 8.359 -20.826 1.720 1.00 97.56 93 GLU A C 1
ATOM 755 O O . GLU A 1 93 ? 9.207 -20.234 2.386 1.00 97.56 93 GLU A O 1
ATOM 760 N N . SER A 1 94 ? 8.654 -21.424 0.561 1.00 98.12 94 SER A N 1
ATOM 761 C CA . SER A 1 94 ? 9.993 -21.423 -0.036 1.00 98.12 94 SER A CA 1
ATOM 762 C C . SER A 1 94 ? 10.325 -20.145 -0.813 1.00 98.12 94 SER A C 1
ATOM 764 O O . SER A 1 94 ? 11.490 -19.906 -1.138 1.00 98.12 94 SER A O 1
ATOM 766 N N . ILE A 1 95 ? 9.322 -19.307 -1.093 1.00 96.94 95 ILE A N 1
ATOM 767 C CA . ILE A 1 95 ? 9.500 -18.034 -1.792 1.00 96.94 95 ILE A CA 1
ATOM 768 C C . ILE A 1 95 ? 10.136 -17.010 -0.846 1.00 96.94 95 ILE A C 1
ATOM 770 O O . ILE A 1 95 ? 9.631 -16.767 0.247 1.00 96.94 95 ILE A O 1
ATOM 774 N N . ASP A 1 96 ? 11.203 -16.347 -1.299 1.00 97.44 96 ASP A N 1
ATOM 775 C CA . ASP A 1 96 ? 11.778 -15.183 -0.616 1.00 97.44 96 ASP A CA 1
ATOM 776 C C . ASP A 1 96 ? 10.903 -13.932 -0.859 1.00 97.44 96 ASP A C 1
ATOM 778 O O . ASP A 1 96 ? 10.818 -13.460 -1.997 1.00 97.44 96 ASP A O 1
ATOM 782 N N . PRO A 1 97 ? 10.253 -13.361 0.176 1.00 96.56 97 PRO A N 1
ATOM 783 C CA . PRO A 1 97 ? 9.432 -12.160 0.039 1.00 96.56 97 PRO A CA 1
ATOM 784 C C . PRO A 1 97 ? 10.250 -10.858 0.139 1.00 96.56 97 PRO A C 1
ATOM 786 O O . PRO A 1 97 ? 9.675 -9.767 0.194 1.00 96.56 97 PRO A O 1
ATOM 789 N N . GLY A 1 98 ? 11.579 -10.943 0.236 1.00 97.81 98 GLY A N 1
ATOM 790 C CA . GLY A 1 98 ? 12.475 -9.803 0.350 1.00 97.81 98 GLY A CA 1
ATOM 791 C C . GLY A 1 98 ? 12.403 -8.863 -0.856 1.00 97.81 98 GLY A C 1
ATOM 792 O O . GLY A 1 98 ? 12.329 -9.275 -2.013 1.00 97.81 98 GLY A O 1
ATOM 793 N N . ILE A 1 99 ? 12.473 -7.555 -0.598 1.00 97.00 99 ILE A N 1
ATOM 794 C CA . ILE A 1 99 ? 12.518 -6.560 -1.675 1.00 97.00 99 ILE A CA 1
ATOM 795 C C . ILE A 1 99 ? 13.938 -6.515 -2.248 1.00 97.00 99 ILE A C 1
ATOM 797 O O . ILE A 1 99 ? 14.878 -6.084 -1.576 1.00 97.00 99 ILE A O 1
ATOM 801 N N . ALA A 1 100 ? 14.090 -6.895 -3.518 1.00 97.69 100 ALA A N 1
ATOM 802 C CA . ALA A 1 100 ? 15.364 -6.803 -4.222 1.00 97.69 100 ALA A CA 1
ATOM 803 C C . ALA A 1 100 ? 15.892 -5.353 -4.257 1.00 97.69 100 ALA A C 1
ATOM 805 O O . ALA A 1 100 ? 15.149 -4.411 -4.542 1.00 97.69 100 ALA A O 1
ATOM 806 N N . ASN A 1 101 ? 17.201 -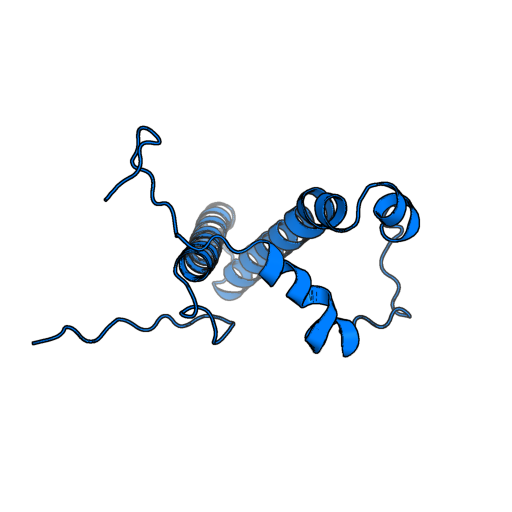5.170 -4.040 1.00 97.81 101 ASN A N 1
ATOM 807 C CA . ASN A 1 101 ? 17.841 -3.846 -3.989 1.00 97.81 101 ASN A CA 1
ATOM 808 C C . ASN A 1 101 ? 17.573 -3.014 -5.258 1.00 97.81 101 ASN A C 1
ATOM 810 O O . ASN A 1 101 ? 17.230 -1.836 -5.178 1.00 97.81 101 ASN A O 1
ATOM 814 N N . VAL A 1 102 ? 17.649 -3.644 -6.434 1.00 97.56 102 VAL A N 1
ATOM 815 C CA . VAL A 1 102 ? 17.377 -2.972 -7.715 1.00 97.56 102 VAL A CA 1
ATOM 816 C C . VAL A 1 102 ? 15.951 -2.416 -7.793 1.00 97.56 102 VAL A C 1
ATOM 818 O O . VAL A 1 102 ? 15.739 -1.351 -8.371 1.00 97.56 102 VAL A O 1
ATOM 821 N N . VAL A 1 103 ? 14.977 -3.088 -7.169 1.00 95.00 103 VAL A N 1
ATOM 822 C CA . VAL A 1 103 ? 13.580 -2.639 -7.133 1.00 95.00 103 VAL A CA 1
ATOM 823 C C . VAL A 1 103 ? 13.419 -1.473 -6.163 1.00 95.00 103 VAL A C 1
ATOM 825 O O . VAL A 1 103 ? 12.848 -0.453 -6.546 1.00 95.00 103 VAL A O 1
ATOM 828 N N . SER A 1 104 ? 13.961 -1.584 -4.944 1.00 92.56 104 SER A N 1
ATOM 829 C CA . SER A 1 104 ? 13.811 -0.551 -3.909 1.00 92.56 104 SER A CA 1
ATOM 830 C C . SER A 1 104 ? 14.546 0.752 -4.229 1.00 92.56 104 SER A C 1
ATOM 832 O O . SER A 1 104 ? 14.085 1.830 -3.848 1.00 92.56 104 SER A O 1
ATOM 834 N N . THR A 1 105 ? 15.679 0.680 -4.929 1.00 93.31 105 THR A N 1
ATOM 835 C CA . THR A 1 105 ? 16.539 1.850 -5.166 1.00 93.31 105 THR A CA 1
ATOM 836 C C . THR A 1 105 ? 16.361 2.483 -6.541 1.00 93.31 105 THR A C 1
ATOM 838 O O . THR A 1 105 ? 16.521 3.700 -6.653 1.00 93.31 105 THR A O 1
ATOM 841 N N . ALA A 1 106 ? 16.003 1.704 -7.568 1.00 95.31 106 ALA A N 1
ATOM 842 C CA . ALA A 1 106 ? 16.008 2.169 -8.953 1.00 95.31 106 ALA A CA 1
ATOM 843 C C . ALA A 1 106 ? 14.702 1.874 -9.702 1.00 95.31 106 ALA A C 1
ATOM 845 O O . ALA A 1 106 ? 13.995 2.810 -10.063 1.00 95.31 106 ALA A O 1
ATOM 846 N N . ALA A 1 107 ? 14.359 0.603 -9.933 1.00 94.50 107 ALA A N 1
ATOM 847 C CA . ALA A 1 107 ? 13.318 0.239 -10.898 1.00 94.50 107 ALA A CA 1
ATOM 848 C C . ALA A 1 107 ? 11.937 0.805 -10.531 1.00 94.50 107 ALA A C 1
ATOM 850 O O . ALA A 1 107 ? 11.257 1.372 -11.384 1.00 94.50 107 ALA A O 1
ATOM 851 N N . PHE A 1 108 ? 11.543 0.750 -9.253 1.00 95.19 108 PHE A N 1
ATOM 852 C CA . PHE A 1 108 ? 10.235 1.259 -8.826 1.00 95.19 108 PHE A CA 1
ATOM 853 C C . PHE A 1 108 ? 10.151 2.798 -8.796 1.00 95.19 108 PHE A C 1
ATOM 855 O O . PHE A 1 108 ? 9.081 3.360 -8.578 1.00 95.19 108 PHE A O 1
ATOM 862 N N . ARG A 1 109 ? 11.255 3.505 -9.089 1.00 95.12 109 ARG A N 1
ATOM 863 C CA . ARG A 1 109 ? 11.253 4.961 -9.307 1.00 95.12 109 ARG A CA 1
ATOM 864 C C . ARG A 1 109 ? 10.776 5.364 -10.703 1.00 95.12 109 ARG A C 1
ATOM 866 O O . ARG A 1 109 ? 10.725 6.561 -10.976 1.00 95.12 109 ARG A O 1
ATOM 873 N N . PHE A 1 110 ? 10.381 4.420 -11.568 1.00 94.38 110 PHE A N 1
ATOM 874 C CA . PHE A 1 110 ? 9.755 4.739 -12.861 1.00 94.38 110 PHE A CA 1
ATOM 875 C C . PHE A 1 110 ? 8.563 5.701 -12.703 1.00 94.38 110 PHE A C 1
ATOM 877 O O . PHE A 1 110 ? 8.334 6.535 -13.574 1.00 94.38 110 PHE A O 1
ATOM 884 N N . GLY A 1 111 ? 7.863 5.653 -11.559 1.00 92.94 111 GLY A N 1
ATOM 885 C CA . GLY A 1 111 ? 6.767 6.564 -11.229 1.00 92.94 111 GLY A CA 1
ATOM 886 C C . GLY A 1 111 ? 7.150 8.049 -11.259 1.00 92.94 111 GLY A C 1
ATOM 887 O O . GLY A 1 111 ? 6.280 8.888 -11.462 1.00 92.94 111 GLY A O 1
ATOM 888 N N . HIS A 1 112 ? 8.438 8.401 -11.155 1.00 95.25 112 HIS A N 1
ATOM 889 C CA . HIS A 1 112 ? 8.894 9.783 -11.342 1.00 95.25 112 HIS A CA 1
ATOM 890 C C . HIS A 1 112 ? 8.640 10.315 -12.761 1.00 95.25 112 HIS A C 1
ATOM 892 O O . HIS A 1 112 ? 8.502 11.522 -12.935 1.00 95.25 112 HIS A O 1
ATOM 898 N N . LEU A 1 113 ? 8.521 9.438 -13.763 1.00 94.44 113 LEU A N 1
ATOM 899 C CA . LEU A 1 113 ? 8.141 9.812 -15.130 1.00 94.44 113 LEU A CA 1
ATOM 900 C C . LEU A 1 113 ? 6.653 10.179 -15.253 1.00 94.44 113 LEU A C 1
ATOM 902 O O . LEU A 1 113 ? 6.255 10.780 -16.244 1.00 94.44 113 LEU A O 1
ATOM 906 N N . MET A 1 114 ? 5.833 9.820 -14.260 1.00 92.31 114 MET A N 1
ATOM 907 C CA . MET A 1 114 ? 4.382 10.046 -14.246 1.00 92.31 114 MET A CA 1
ATOM 908 C C . MET A 1 114 ? 3.980 11.297 -13.450 1.00 92.31 114 MET A C 1
ATOM 910 O O . MET A 1 114 ? 2.794 11.605 -13.332 1.00 92.31 114 MET A O 1
ATOM 914 N N . ILE A 1 115 ? 4.946 12.009 -12.863 1.00 93.00 115 ILE A N 1
ATOM 915 C CA . ILE A 1 115 ? 4.672 13.174 -12.022 1.00 93.00 115 ILE A CA 1
ATOM 916 C C . ILE A 1 115 ? 4.325 14.371 -12.906 1.00 93.00 115 ILE A C 1
ATOM 918 O O . ILE A 1 115 ? 5.138 14.843 -13.700 1.00 93.00 115 ILE A O 1
ATOM 922 N N . ASN A 1 116 ? 3.120 14.907 -12.716 1.00 92.69 116 ASN A N 1
ATOM 923 C CA . ASN A 1 116 ? 2.734 16.180 -13.308 1.00 92.69 116 ASN A CA 1
ATOM 924 C C . ASN A 1 116 ? 3.443 17.346 -12.595 1.00 92.69 116 ASN A C 1
ATOM 926 O O . ASN A 1 116 ? 3.585 17.320 -11.371 1.00 92.69 116 ASN A O 1
ATOM 930 N N . PRO A 1 117 ? 3.819 18.420 -13.315 1.00 93.06 117 PRO A N 1
ATOM 931 C CA . PRO A 1 117 ? 4.454 19.595 -12.712 1.00 93.06 117 PRO A CA 1
ATOM 932 C C . PRO A 1 117 ? 3.489 20.431 -11.855 1.00 93.06 117 PRO A C 1
ATOM 934 O O . PRO A 1 117 ? 3.912 21.375 -11.190 1.00 93.06 117 PRO A O 1
ATOM 937 N N . LYS A 1 118 ? 2.187 20.122 -11.899 1.00 91.38 118 LYS A N 1
ATOM 938 C CA . LYS A 1 118 ? 1.126 20.791 -11.147 1.00 91.38 118 LYS A CA 1
ATOM 939 C C . LYS A 1 118 ? 0.279 19.760 -10.415 1.00 91.38 118 LYS A C 1
ATOM 941 O O . LYS A 1 118 ? 0.003 18.686 -10.947 1.00 91.38 118 LYS A O 1
ATOM 946 N N . LEU A 1 119 ? -0.166 20.128 -9.218 1.00 90.75 119 LEU A N 1
ATOM 947 C CA . LEU A 1 119 ? -1.214 19.416 -8.501 1.00 90.75 119 LEU A CA 1
ATOM 948 C C . LEU A 1 119 ? -2.556 20.069 -8.832 1.00 90.75 119 LEU A C 1
ATOM 950 O O . LEU A 1 119 ? -2.789 21.214 -8.449 1.00 90.75 119 LEU A O 1
ATOM 954 N N . PHE A 1 120 ? -3.427 19.333 -9.510 1.00 92.25 120 PHE A N 1
ATOM 955 C CA . PHE A 1 120 ? -4.785 19.782 -9.794 1.00 92.25 120 PHE A CA 1
ATOM 956 C C . PHE A 1 120 ? -5.672 19.547 -8.571 1.00 92.25 120 PHE A C 1
ATOM 958 O O . PHE A 1 120 ? -5.651 18.468 -7.976 1.00 92.25 120 PHE A O 1
ATOM 965 N N . ARG A 1 121 ? -6.446 20.563 -8.193 1.00 94.19 121 ARG A N 1
ATOM 966 C CA . ARG A 1 121 ? -7.514 20.462 -7.195 1.00 94.19 121 ARG A CA 1
ATOM 967 C C . ARG A 1 121 ? -8.810 20.778 -7.910 1.00 94.19 121 ARG A C 1
ATOM 969 O O . ARG A 1 121 ? -8.850 21.751 -8.654 1.00 94.19 121 ARG A O 1
ATOM 976 N N . LEU A 1 122 ? -9.822 19.950 -7.709 1.00 94.56 122 LEU A N 1
ATOM 977 C CA . LEU A 1 122 ? -11.130 20.136 -8.318 1.00 94.56 122 LEU A CA 1
ATOM 978 C C . LEU A 1 122 ? -12.161 20.444 -7.229 1.00 94.56 122 LEU A C 1
ATOM 980 O O . LEU A 1 122 ? -12.019 19.962 -6.100 1.00 94.56 122 LEU A O 1
ATOM 984 N N . ASP A 1 123 ? -13.142 21.279 -7.557 1.00 95.81 123 ASP A N 1
ATOM 985 C CA . ASP A 1 123 ? -14.320 21.526 -6.724 1.00 95.81 123 ASP A CA 1
ATOM 986 C C . ASP A 1 123 ? -15.369 20.408 -6.887 1.00 95.81 123 ASP A C 1
ATOM 988 O O . ASP A 1 123 ? -15.141 19.406 -7.567 1.00 95.81 123 ASP A O 1
ATOM 992 N N . GLU A 1 124 ? -16.530 20.550 -6.247 1.00 96.00 124 GLU A N 1
ATOM 993 C CA . GLU A 1 124 ? -17.617 19.570 -6.331 1.00 96.00 124 GLU A CA 1
ATOM 994 C C . GLU A 1 124 ? -18.244 19.409 -7.730 1.00 96.00 124 GLU A C 1
ATOM 996 O O . GLU A 1 124 ? -19.017 18.475 -7.936 1.00 96.00 124 GLU A O 1
ATOM 1001 N N . ASN A 1 125 ? -17.927 20.298 -8.679 1.00 96.56 125 ASN A N 1
ATOM 1002 C CA . ASN A 1 125 ? -18.404 20.281 -10.065 1.00 96.56 125 ASN A CA 1
ATOM 1003 C C . ASN A 1 125 ? -17.292 19.878 -11.054 1.00 96.56 125 ASN A C 1
ATOM 1005 O O . ASN A 1 125 ? -17.397 20.159 -12.256 1.00 96.56 125 ASN A O 1
ATOM 1009 N N . ASP A 1 126 ? -16.213 19.270 -10.550 1.00 95.06 126 ASP A N 1
ATOM 1010 C CA . ASP A 1 126 ? -15.021 18.876 -11.303 1.00 95.06 126 ASP A CA 1
ATOM 1011 C C . ASP A 1 126 ? -14.324 20.047 -12.030 1.00 95.06 126 ASP A C 1
ATOM 1013 O O . ASP A 1 126 ? -13.616 19.847 -13.021 1.00 95.06 126 ASP A O 1
ATOM 1017 N N . GLN A 1 127 ? -14.504 21.287 -11.556 1.00 95.69 127 GLN A N 1
ATOM 1018 C CA . GLN A 1 127 ? -13.804 22.461 -12.084 1.00 95.69 127 GLN A CA 1
ATOM 1019 C C . GLN A 1 127 ? -12.527 22.733 -11.293 1.00 95.69 127 GLN A C 1
ATOM 1021 O O . GLN A 1 127 ? -12.462 22.468 -10.095 1.00 95.69 127 GLN A O 1
ATOM 1026 N N . GLU A 1 128 ? -11.496 23.275 -11.951 1.00 92.25 128 GLU A N 1
ATOM 1027 C CA . GLU A 1 128 ? -10.228 23.588 -11.283 1.00 92.25 128 GLU A CA 1
ATOM 1028 C C . GLU A 1 128 ? -10.448 24.614 -10.162 1.00 92.25 128 GLU A C 1
ATOM 1030 O O . GLU A 1 128 ? -10.812 25.767 -10.398 1.00 92.25 128 GLU A O 1
ATOM 1035 N N . HIS A 1 129 ? -10.214 24.169 -8.929 1.00 83.25 129 HIS A N 1
ATOM 1036 C CA . HIS A 1 129 ? -10.304 24.989 -7.737 1.00 83.25 129 HIS A CA 1
ATOM 1037 C C . HIS A 1 129 ? -8.976 25.739 -7.533 1.00 83.25 129 HIS A C 1
ATOM 1039 O O . HIS A 1 129 ? -7.925 25.089 -7.436 1.00 83.25 129 HIS A O 1
ATOM 1045 N N . PRO A 1 130 ? -9.004 27.081 -7.401 1.00 71.38 130 PRO A N 1
ATOM 1046 C CA . PRO A 1 130 ? -7.805 27.903 -7.242 1.00 71.38 130 PRO A CA 1
ATOM 1047 C C . PRO A 1 130 ? -6.974 27.542 -6.004 1.00 71.38 130 PRO A C 1
ATOM 1049 O O . PRO A 1 130 ? -7.528 27.115 -4.958 1.00 71.38 130 PRO A O 1
#

Sequence (130 aa):
MVSPTLILFTGDVRVNEQLALTATYTIFLREHNHLARELKKLNPHWSGETTYQEARKILGAFQQIITYRDFAPLVIGDEATMKYLSPYEGYDESIDPGIANVVSTAAFRFGHLMINPKLFRLDENDQEHP

Foldseek 3Di:
DPDPPDD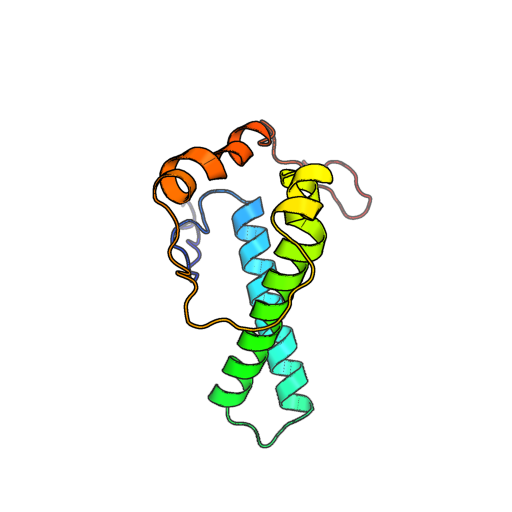DDDPDNCCVVDDVSVVVRVVLVVQLVVQLVVVCVVPVPDDSVRSNVVSVVVSVVVVVCCVLPPNVCVVQDDVVCVVPVPPDPDDDPPDDPDDDPCCVPPDVCPCVVVDDPDDFDADPVRHGDD

InterPro domains:
  IPR010255 Haem peroxidase superfamily [SSF48113] (5-129)
  IPR019791 Haem peroxidase, animal-type [PF03098] (9-127)
  IPR019791 Haem peroxidase, animal-type [PR00457] (8-26)
  IPR019791 Haem peroxidase, animal-type [PR00457] (26-46)
  IPR019791 Haem peroxidase, animal-type [PR00457] (51-77)
  IPR019791 Haem peroxidase, animal-type [PR00457] (105-115)
  IPR019791 Haem peroxidase, animal-type [PS50292] (1-130)
  IPR037120 Haem peroxidase domain superfamily, animal type [G3DSA:1.10.640.10] (3-130)

pLDDT: mean 93.69, std 10.21, range [36.09, 98.88]

Secondary structure (DSSP, 8-state):
----------SSGGGGS-HHHHHHHHHHHHHHHHHHHHHHHH-TT--HHHHHHHHHHHHHHHHHHIIIIIIHHHHH-HHHHHHHSPPP----TTS-----HHHHHTGGGGGGGG--SS---B-TTS-B--